Protein AF-A0A0N4YP31-F1 (afdb_monomer)

Mean predicted aligned error: 4.82 Å

Radius of gyration: 16.95 Å; Cα contacts (8 Å, |Δi|>4): 279; chains: 1; bounding box: 36×29×49 Å

Sequence (169 aa):
CCVDEIAAAHASCDAIVHYGDACLSSLTKNIPVKFVFGSLQCNLSGFHSVDKFLVADTSVPILLLTDACYSEKIVELEEIIRQLIPKERCLFVASLADPTQDFDSFDGSNLILCLGRVVPKAFCEAVSVQVCFVGDQKSPLIPLWLMMNTQCSSLVTYDPQSLSITQET

Foldseek 3Di:
DEDDPPVCVVVVHQAEEAEAQYLLPDDPPPHHYHYHHAADDFDLVLLLVCLVVDDPDLLAAEEEAEGSNNLVCQVVSVVSVCVSDDVSRHYKYFHQADSVDDPVVCVVPQWDQGSRTIIGVVLLVRQAHAYEYEADPPPPCVVSVCVVRVNHPKYWYAYRVVSDIDIDD

InterPro domains:
  IPR016435 Diphthamide synthesis DPH1/DPH2 [PF01866] (1-169)
  IPR016435 Diphthamide synthesis DPH1/DPH2 [PTHR10762] (1-168)
  IPR016435 Diphthamide synthesis DPH1/DPH2 [SFLDS00032] (1-168)
  IPR016435 Diphthamide synthesis DPH1/DPH2 [TIGR00322] (1-168)
  IPR042263 Diphthamide synthesis DPH1/DPH2, domain 1 [G3DSA:3.40.50.11840] (1-41)

Solvent-accessible surface area (backbone atoms only — not comparable to full-atom values): 9976 Å² total; per-residue (Å²): 82,77,85,65,63,64,63,37,55,76,67,69,49,80,58,45,79,46,72,46,64,50,41,66,64,91,72,89,74,84,54,56,73,45,80,44,42,63,81,56,84,68,48,63,79,62,56,63,65,50,56,83,70,53,75,86,57,55,87,49,27,36,35,42,38,56,41,56,29,40,48,92,47,47,65,64,52,48,56,51,51,60,72,69,46,63,89,86,39,51,73,47,58,45,43,70,56,62,88,87,56,73,69,86,67,39,81,88,50,70,49,41,82,54,80,31,18,38,30,50,44,68,64,78,70,40,83,46,28,36,36,43,36,39,33,62,93,80,42,70,60,58,64,55,47,46,71,75,37,74,36,49,62,30,40,32,40,36,22,51,86,81,67,46,73,51,76,52,112

Nearest PDB structures (foldseek):
  6q2d-assembly1_B  TM=6.826E-01  e=2.677E-04  Methanobrevibacter smithii
  3uho-assembly1_A  TM=2.997E-01  e=1.883E-01  Campylobacter jejuni subsp. jejuni NCTC 11168 = ATCC 700819
  5w1q-assembly1_B  TM=4.192E-01  e=3.793E-01  Helicobacter pylori
  8tba-assembly1_A  TM=3.917E-01  e=8.142E-01  Helicobacter pylori

Structure (mmCIF, N/CA/C/O backbone):
data_AF-A0A0N4YP31-F1
#
_entry.id   AF-A0A0N4YP31-F1
#
loop_
_atom_site.group_PDB
_atom_site.id
_atom_site.type_symbol
_atom_site.label_atom_id
_atom_site.label_alt_id
_atom_site.label_comp_id
_atom_site.label_asym_id
_atom_site.label_entity_id
_atom_site.label_seq_id
_atom_site.pdbx_PDB_ins_code
_atom_site.Cartn_x
_atom_site.Cartn_y
_atom_site.Cartn_z
_atom_site.occupancy
_atom_site.B_iso_or_equiv
_atom_site.auth_seq_id
_atom_site.auth_comp_id
_atom_site.auth_asym_id
_atom_site.auth_atom_id
_atom_site.pdbx_PDB_model_num
ATOM 1 N N . CYS A 1 1 ? 7.768 4.823 -8.157 1.00 72.19 1 CYS A N 1
ATOM 2 C CA . CYS A 1 1 ? 7.923 6.055 -8.980 1.00 72.19 1 CYS A CA 1
ATOM 3 C C . CYS A 1 1 ? 7.041 5.938 -10.230 1.00 72.19 1 CYS A C 1
ATOM 5 O O . CYS A 1 1 ? 6.262 4.994 -10.302 1.00 72.19 1 CYS A O 1
ATOM 7 N N . CYS A 1 2 ? 7.066 6.896 -11.159 1.00 81.81 2 CYS A N 1
ATOM 8 C CA . CYS A 1 2 ? 6.320 6.777 -12.417 1.00 81.81 2 CYS A CA 1
ATOM 9 C C . CYS A 1 2 ? 7.191 6.178 -13.525 1.00 81.81 2 CYS A C 1
ATOM 11 O O . CYS A 1 2 ? 8.417 6.139 -13.409 1.00 81.81 2 CYS A O 1
ATOM 13 N N . VAL A 1 3 ? 6.545 5.651 -14.562 1.00 87.38 3 VAL A N 1
ATOM 14 C CA . VAL A 1 3 ? 7.223 5.035 -15.705 1.00 87.38 3 VAL A CA 1
ATOM 15 C C . VAL A 1 3 ? 7.758 6.134 -16.621 1.00 87.38 3 VAL A C 1
ATOM 17 O O . VAL A 1 3 ? 7.027 7.060 -16.959 1.00 87.38 3 VAL A O 1
ATOM 20 N N . ASP A 1 4 ? 9.028 6.043 -17.017 1.00 89.56 4 ASP A N 1
ATOM 21 C CA . ASP A 1 4 ? 9.658 7.028 -17.902 1.00 89.56 4 ASP A CA 1
ATOM 22 C C . ASP A 1 4 ? 9.489 6.637 -19.377 1.00 89.56 4 ASP A C 1
ATOM 24 O O . ASP A 1 4 ? 10.373 6.054 -20.010 1.00 89.56 4 ASP A O 1
ATOM 28 N N . GLU A 1 5 ? 8.309 6.933 -19.920 1.00 90.00 5 GLU A N 1
ATOM 29 C CA . GLU A 1 5 ? 7.984 6.670 -21.327 1.00 90.00 5 GLU A CA 1
ATOM 30 C C . GLU A 1 5 ? 8.778 7.571 -22.286 1.00 90.00 5 GLU A C 1
ATOM 32 O O . GLU A 1 5 ? 9.069 7.168 -23.411 1.00 90.00 5 GLU A O 1
ATOM 37 N N . ILE A 1 6 ? 9.174 8.771 -21.845 1.00 90.69 6 ILE A N 1
ATOM 38 C CA . ILE A 1 6 ? 9.884 9.744 -22.683 1.00 90.69 6 ILE A CA 1
ATOM 39 C C . ILE A 1 6 ? 11.320 9.292 -22.930 1.00 90.69 6 ILE A C 1
ATOM 41 O O . ILE A 1 6 ? 11.769 9.262 -24.079 1.00 90.69 6 ILE A O 1
ATOM 45 N N . ALA A 1 7 ? 12.042 8.903 -21.878 1.00 92.19 7 ALA A N 1
ATOM 46 C CA . ALA A 1 7 ? 13.394 8.378 -22.031 1.00 92.19 7 ALA A CA 1
ATOM 47 C C . ALA A 1 7 ? 13.398 7.074 -22.839 1.00 92.19 7 ALA A C 1
ATOM 49 O O . ALA A 1 7 ? 14.245 6.904 -23.716 1.00 92.19 7 ALA A O 1
ATOM 50 N N . ALA A 1 8 ? 12.426 6.187 -22.599 1.00 93.81 8 ALA A N 1
ATOM 51 C CA . ALA A 1 8 ? 12.278 4.949 -23.359 1.00 93.81 8 ALA A CA 1
ATOM 52 C C . ALA A 1 8 ? 12.016 5.212 -24.852 1.00 93.81 8 ALA A C 1
ATOM 54 O O . ALA A 1 8 ? 12.646 4.582 -25.702 1.00 93.81 8 ALA A O 1
ATOM 55 N N . ALA A 1 9 ? 11.158 6.182 -25.182 1.00 92.94 9 ALA A N 1
ATOM 56 C CA . ALA A 1 9 ? 10.889 6.572 -26.564 1.00 92.94 9 ALA A CA 1
ATOM 57 C C . ALA A 1 9 ? 12.132 7.158 -27.248 1.00 92.94 9 ALA A C 1
ATOM 59 O O . ALA A 1 9 ? 12.470 6.757 -28.361 1.00 92.94 9 ALA A O 1
ATOM 60 N N . HIS A 1 10 ? 12.863 8.057 -26.579 1.00 94.31 10 HIS A N 1
ATOM 61 C CA . HIS A 1 10 ? 14.110 8.616 -27.115 1.00 94.31 10 HIS A CA 1
ATOM 62 C C . HIS A 1 10 ? 15.193 7.555 -27.341 1.00 94.31 10 HIS A C 1
ATOM 64 O O . HIS A 1 10 ? 15.988 7.677 -28.272 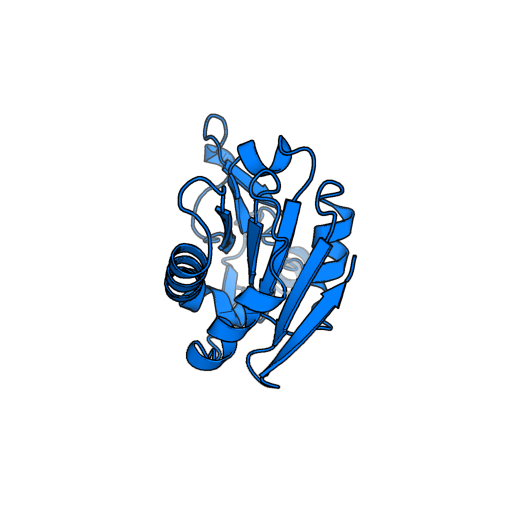1.00 94.31 10 HIS A O 1
ATOM 70 N N . ALA A 1 11 ? 15.214 6.506 -26.521 1.00 95.69 11 ALA A N 1
ATOM 71 C CA . ALA A 1 11 ? 16.119 5.374 -26.676 1.00 95.69 11 ALA A CA 1
ATOM 72 C C . ALA A 1 11 ? 15.633 4.326 -27.695 1.00 95.69 11 ALA A C 1
ATOM 74 O O . ALA A 1 11 ? 16.335 3.342 -27.916 1.00 95.69 11 ALA A O 1
ATOM 75 N N . SER A 1 12 ? 14.473 4.529 -28.335 1.00 94.75 12 SER A N 1
ATOM 76 C CA . SER A 1 12 ? 13.845 3.552 -29.240 1.00 94.75 12 SER A CA 1
ATOM 77 C C . SER A 1 12 ? 13.629 2.179 -28.583 1.00 94.75 12 SER A C 1
ATOM 79 O O . SER A 1 12 ? 13.849 1.145 -29.208 1.00 94.75 12 SER A O 1
ATOM 81 N N . CYS A 1 13 ? 13.234 2.162 -27.307 1.00 95.69 13 CYS A N 1
ATOM 82 C CA . CYS A 1 13 ? 12.920 0.929 -26.591 1.00 95.69 13 CYS A CA 1
ATOM 83 C C . CYS A 1 13 ? 11.621 0.295 -27.108 1.00 95.69 13 CYS A C 1
ATOM 85 O O . CYS A 1 13 ? 10.607 0.978 -27.242 1.00 95.69 13 CYS A O 1
ATOM 87 N N . ASP A 1 14 ? 11.622 -1.028 -27.275 1.00 95.38 14 ASP A N 1
ATOM 88 C CA . ASP A 1 14 ? 10.424 -1.788 -27.661 1.00 95.38 14 ASP A CA 1
ATOM 89 C C . ASP A 1 14 ? 9.467 -2.058 -26.486 1.00 95.38 14 ASP A C 1
ATOM 91 O O . ASP A 1 14 ? 8.289 -2.340 -26.693 1.00 95.38 14 ASP A O 1
ATOM 95 N N . ALA A 1 15 ? 9.969 -2.022 -25.246 1.00 94.38 15 ALA A N 1
ATOM 96 C CA . ALA A 1 15 ? 9.196 -2.268 -24.030 1.00 94.38 15 ALA A CA 1
ATOM 97 C C . ALA A 1 15 ? 9.903 -1.711 -22.781 1.00 94.38 15 ALA A C 1
ATOM 99 O O . ALA A 1 15 ? 11.110 -1.459 -22.790 1.00 94.38 15 ALA A O 1
ATOM 100 N N . ILE A 1 16 ? 9.157 -1.586 -21.680 1.00 93.00 16 ILE A N 1
ATOM 101 C CA . ILE A 1 16 ? 9.663 -1.204 -20.355 1.00 93.00 16 ILE A CA 1
ATOM 102 C C . ILE A 1 16 ? 9.315 -2.296 -19.340 1.00 93.00 16 ILE A C 1
ATOM 104 O O . ILE A 1 16 ? 8.182 -2.770 -19.284 1.00 93.00 16 ILE A O 1
ATOM 108 N N . VAL A 1 17 ? 10.273 -2.657 -18.485 1.00 92.50 17 VAL A N 1
ATOM 109 C CA . VAL A 1 17 ? 10.016 -3.455 -17.278 1.00 92.50 17 VAL A CA 1
ATOM 110 C C . VAL A 1 17 ? 10.278 -2.577 -16.058 1.00 92.50 17 VAL A C 1
ATOM 112 O O . VAL A 1 17 ? 11.412 -2.162 -15.827 1.00 92.50 17 V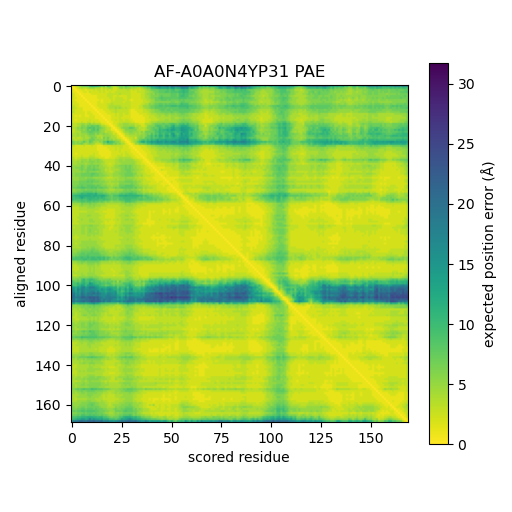AL A O 1
ATOM 115 N N . HIS A 1 18 ? 9.232 -2.273 -15.292 1.00 90.69 18 HIS A N 1
ATOM 116 C CA . HIS A 1 18 ? 9.306 -1.429 -14.101 1.00 90.69 18 HIS A CA 1
ATOM 117 C C . HIS A 1 18 ? 9.272 -2.288 -12.836 1.00 90.69 18 HIS A C 1
ATOM 119 O O . HIS A 1 18 ? 8.300 -3.003 -12.597 1.00 90.69 18 HIS A O 1
ATOM 125 N N . TYR A 1 19 ? 10.326 -2.213 -12.026 1.00 89.12 19 TYR A N 1
ATOM 126 C CA . TYR A 1 19 ? 10.444 -2.966 -10.777 1.00 89.12 19 TYR A CA 1
ATOM 127 C C . TYR A 1 19 ? 10.063 -2.114 -9.564 1.00 89.12 19 TYR A C 1
ATOM 129 O O . TYR A 1 19 ? 10.409 -0.935 -9.502 1.00 89.12 19 TYR A O 1
ATOM 137 N N . GLY A 1 20 ? 9.435 -2.748 -8.573 1.00 84.44 20 GLY A N 1
ATOM 138 C CA . GLY A 1 20 ? 9.067 -2.121 -7.301 1.00 84.44 20 GLY A CA 1
ATOM 139 C C . GLY A 1 20 ? 7.770 -1.313 -7.363 1.00 84.44 20 GLY A C 1
ATOM 140 O O . GLY A 1 20 ? 7.022 -1.391 -8.337 1.00 84.44 20 GLY A O 1
ATOM 141 N N . ASP A 1 21 ? 7.490 -0.556 -6.299 1.00 82.25 21 ASP A N 1
ATOM 142 C CA . ASP A 1 21 ? 6.274 0.257 -6.199 1.00 82.25 21 ASP A CA 1
ATOM 143 C C . ASP A 1 21 ? 6.202 1.318 -7.306 1.00 82.25 21 ASP A C 1
ATOM 145 O O . ASP A 1 21 ? 7.109 2.138 -7.512 1.00 82.25 21 ASP A O 1
ATOM 149 N N . ALA A 1 22 ? 5.055 1.349 -7.977 1.00 82.06 22 ALA A N 1
ATOM 150 C CA . ALA A 1 22 ? 4.758 2.282 -9.046 1.00 82.06 22 ALA A CA 1
ATOM 151 C C . ALA A 1 22 ? 3.603 3.203 -8.651 1.00 82.06 22 ALA A C 1
ATOM 153 O O . ALA A 1 22 ? 2.681 2.802 -7.948 1.00 82.06 22 ALA A O 1
ATOM 154 N N . CYS A 1 23 ? 3.632 4.440 -9.151 1.00 74.75 23 CYS A N 1
ATOM 155 C CA . CYS A 1 23 ? 2.513 5.371 -8.989 1.00 74.75 23 CYS A CA 1
ATOM 156 C C . CYS A 1 23 ? 1.258 4.901 -9.758 1.00 74.75 23 CYS A C 1
ATOM 158 O O . CYS A 1 23 ? 0.158 5.347 -9.441 1.00 74.75 23 CYS A O 1
ATOM 160 N N . LEU A 1 24 ? 1.445 4.018 -10.758 1.00 79.19 24 LEU A N 1
ATOM 161 C CA . LEU A 1 24 ? 0.424 3.515 -11.688 1.00 79.19 24 LEU A CA 1
ATOM 162 C C . LEU A 1 24 ? -0.436 4.635 -12.295 1.00 79.19 24 LEU A C 1
ATOM 164 O O . LEU A 1 24 ? -1.638 4.486 -12.495 1.00 79.19 24 LEU A O 1
ATOM 168 N N . SER A 1 25 ? 0.201 5.771 -12.589 1.00 75.69 25 SER A N 1
ATOM 169 C CA . SER A 1 25 ? -0.391 6.830 -13.400 1.00 75.69 25 SER A CA 1
ATOM 170 C C . SER A 1 25 ? -0.702 6.320 -14.805 1.00 75.69 25 SER A C 1
ATOM 172 O O . SER A 1 25 ? -0.001 5.438 -15.307 1.00 75.69 25 SER A O 1
ATOM 174 N N . SER A 1 26 ? -1.697 6.922 -15.457 1.00 77.31 26 SER A N 1
ATOM 175 C CA . SER A 1 26 ? -2.068 6.600 -16.835 1.00 77.31 26 SER A CA 1
ATOM 176 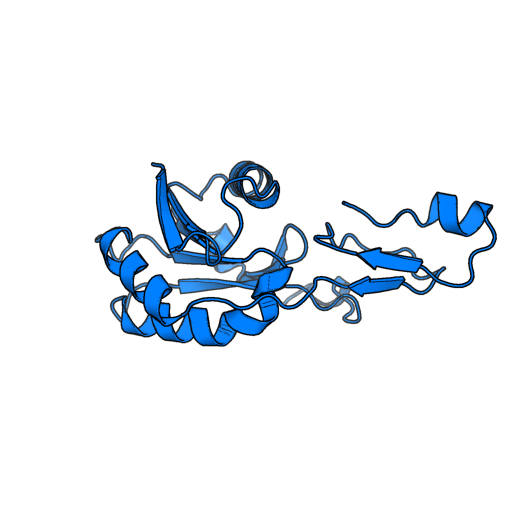C C . SER A 1 26 ? -0.847 6.618 -17.758 1.00 77.31 26 SER A C 1
ATOM 178 O O . SER A 1 26 ? -0.116 7.607 -17.812 1.00 77.31 26 SER A O 1
ATOM 180 N N . LEU A 1 27 ? -0.633 5.507 -18.461 1.00 81.50 27 LEU A N 1
ATOM 181 C CA . LEU A 1 27 ? 0.423 5.358 -19.459 1.00 81.50 27 LEU A CA 1
ATOM 182 C C . LEU A 1 27 ? -0.060 5.893 -20.807 1.00 81.50 27 LEU A C 1
ATOM 184 O O . LEU A 1 27 ? -1.242 5.779 -21.135 1.00 81.50 27 LEU A O 1
ATOM 188 N N . THR A 1 28 ? 0.852 6.394 -21.639 1.00 78.69 28 THR A N 1
ATOM 189 C CA . THR A 1 28 ? 0.513 6.810 -23.014 1.00 78.69 28 THR A CA 1
ATOM 190 C C . THR A 1 28 ? 0.177 5.630 -23.931 1.00 78.69 28 THR A C 1
ATOM 192 O O . THR A 1 28 ? -0.337 5.836 -25.027 1.00 78.69 28 THR A O 1
ATOM 195 N N . LYS A 1 29 ? 0.459 4.395 -23.484 1.00 78.19 29 LYS A N 1
ATOM 196 C CA . LYS A 1 29 ? 0.261 3.118 -24.201 1.00 78.19 29 LYS A CA 1
ATOM 197 C C . LYS A 1 29 ? 1.069 2.985 -25.502 1.00 78.19 29 LYS A C 1
ATOM 199 O O . LYS A 1 29 ? 0.879 2.020 -26.235 1.00 78.19 29 LYS A O 1
ATOM 204 N N . ASN A 1 30 ? 1.996 3.907 -25.770 1.00 84.25 30 ASN A N 1
ATOM 205 C CA . ASN A 1 30 ? 2.865 3.857 -26.949 1.00 84.25 30 ASN A CA 1
ATOM 206 C C . ASN A 1 30 ? 3.966 2.797 -26.822 1.00 84.25 30 ASN A C 1
ATOM 208 O O . ASN A 1 30 ? 4.367 2.208 -27.822 1.00 84.25 30 ASN A O 1
ATOM 212 N N . ILE A 1 31 ? 4.448 2.555 -25.599 1.00 90.19 31 ILE A N 1
ATOM 213 C CA . ILE A 1 31 ? 5.461 1.542 -25.297 1.00 90.19 31 ILE A CA 1
ATOM 214 C C . ILE A 1 31 ? 4.856 0.562 -24.287 1.00 90.19 31 ILE A C 1
ATOM 216 O O . ILE A 1 31 ? 4.403 0.999 -23.227 1.00 90.19 31 ILE A O 1
ATOM 220 N N . PRO A 1 32 ? 4.827 -0.751 -24.575 1.00 90.75 32 PRO A N 1
ATOM 221 C CA . PRO A 1 32 ? 4.366 -1.758 -23.629 1.00 90.75 32 PRO A CA 1
ATOM 222 C C . PRO A 1 32 ? 5.145 -1.705 -22.312 1.00 90.75 32 PRO A C 1
ATOM 224 O O . PRO A 1 32 ? 6.378 -1.708 -22.309 1.00 90.75 32 PRO A O 1
ATOM 227 N N . VAL A 1 33 ? 4.429 -1.718 -21.186 1.00 90.44 33 VAL A N 1
ATOM 228 C CA . VAL A 1 33 ? 5.028 -1.690 -19.846 1.00 90.44 33 VAL A CA 1
ATOM 229 C C . VAL A 1 33 ? 4.617 -2.925 -19.057 1.00 90.44 33 VAL A C 1
ATOM 231 O O . VAL A 1 33 ? 3.434 -3.234 -18.934 1.00 90.44 33 VAL A O 1
ATOM 234 N N . LYS A 1 34 ? 5.600 -3.613 -18.476 1.00 90.12 34 LYS A N 1
ATOM 235 C CA . LYS A 1 34 ? 5.395 -4.697 -17.514 1.00 90.12 34 LYS A CA 1
ATOM 236 C C . LYS A 1 34 ? 5.841 -4.253 -16.128 1.00 90.12 34 LYS A C 1
ATOM 238 O O . LYS A 1 34 ? 7.002 -3.903 -15.938 1.00 90.12 34 LYS A O 1
ATOM 243 N N . PHE A 1 35 ? 4.945 -4.336 -15.154 1.00 90.19 35 PHE A N 1
ATOM 244 C CA . PHE A 1 35 ? 5.273 -4.085 -13.753 1.00 90.19 35 PHE A CA 1
ATOM 245 C C . PHE A 1 35 ? 5.690 -5.378 -13.045 1.00 90.19 35 PHE A C 1
ATOM 247 O O . PHE A 1 35 ? 5.125 -6.445 -13.293 1.00 90.19 35 PHE A O 1
ATOM 254 N N . VAL A 1 36 ? 6.694 -5.285 -12.173 1.00 91.00 36 VAL A N 1
ATOM 255 C CA . VAL A 1 36 ? 7.205 -6.392 -11.356 1.00 91.00 36 VAL A CA 1
ATOM 256 C C . VAL A 1 36 ? 7.331 -5.916 -9.909 1.00 91.00 36 VAL A C 1
ATOM 258 O O . VAL A 1 36 ? 8.349 -5.353 -9.506 1.00 91.00 36 VAL A O 1
ATOM 261 N N . PHE A 1 37 ? 6.280 -6.147 -9.123 1.00 90.00 37 PHE A N 1
ATOM 262 C CA . PHE A 1 37 ? 6.185 -5.688 -7.730 1.00 90.00 37 PHE A CA 1
ATOM 263 C C . PHE A 1 37 ? 6.896 -6.596 -6.718 1.00 90.00 37 PHE A C 1
ATOM 265 O O . PHE A 1 37 ? 7.197 -6.170 -5.606 1.00 90.00 37 PHE A O 1
ATOM 272 N N . GLY A 1 38 ? 7.208 -7.831 -7.120 1.00 89.19 38 GLY A N 1
ATOM 273 C CA . GLY A 1 38 ? 7.714 -8.868 -6.224 1.00 89.19 38 GLY A CA 1
ATOM 274 C C . GLY A 1 38 ? 6.598 -9.531 -5.411 1.00 89.19 38 GLY A C 1
ATOM 275 O O . GLY A 1 38 ? 5.494 -9.010 -5.309 1.00 89.19 38 GLY A O 1
ATOM 276 N N . SER A 1 39 ? 6.906 -10.698 -4.850 1.00 92.06 39 SER A N 1
ATOM 277 C CA . SER A 1 39 ? 6.036 -11.431 -3.927 1.00 92.06 39 SER A CA 1
ATOM 278 C C . SER A 1 39 ? 6.895 -11.877 -2.752 1.00 92.06 39 SER A C 1
ATOM 280 O O . SER A 1 39 ? 7.690 -12.817 -2.857 1.00 92.06 39 SER A O 1
ATOM 282 N N . LEU A 1 40 ? 6.836 -11.111 -1.664 1.00 93.88 40 LEU A N 1
ATOM 283 C CA . LEU A 1 40 ? 7.556 -11.420 -0.434 1.00 93.88 40 LEU A CA 1
ATOM 284 C C . LEU A 1 40 ? 6.679 -12.254 0.496 1.00 93.88 40 LEU A C 1
ATOM 286 O O . LEU A 1 40 ? 5.455 -12.124 0.538 1.00 93.88 40 LEU A O 1
ATOM 290 N N . GLN A 1 41 ? 7.325 -13.115 1.282 1.00 93.25 41 GLN A N 1
ATOM 291 C CA . GLN A 1 41 ? 6.625 -13.869 2.314 1.00 93.25 41 GLN A CA 1
ATOM 292 C C . GLN A 1 41 ? 6.095 -12.914 3.384 1.00 93.25 41 GLN A C 1
ATOM 294 O O . GLN A 1 41 ? 6.838 -12.080 3.900 1.00 93.25 41 GLN A O 1
ATOM 299 N N . CYS A 1 42 ? 4.821 -13.073 3.733 1.00 94.94 42 CYS A N 1
ATOM 300 C CA . CYS A 1 42 ? 4.182 -12.349 4.820 1.00 94.94 42 CYS A CA 1
ATOM 301 C C . CYS A 1 42 ? 3.900 -13.314 5.972 1.00 94.94 42 CYS A C 1
ATOM 303 O O . CYS A 1 42 ? 3.261 -14.349 5.774 1.00 94.94 42 CYS A O 1
ATOM 305 N N . ASN A 1 43 ? 4.361 -12.991 7.181 1.00 94.50 43 ASN A N 1
ATOM 306 C CA . ASN A 1 43 ? 4.084 -13.802 8.360 1.00 94.50 43 ASN A CA 1
ATOM 307 C C . ASN A 1 43 ? 2.671 -13.509 8.892 1.00 94.50 43 ASN A C 1
ATOM 309 O O . ASN A 1 43 ? 2.448 -12.634 9.723 1.00 94.50 43 ASN A O 1
ATOM 313 N N . LEU A 1 44 ? 1.697 -14.270 8.406 1.00 94.81 44 LEU A N 1
ATOM 314 C CA . LEU A 1 44 ? 0.292 -14.101 8.781 1.00 94.81 44 LEU A CA 1
ATOM 315 C C . LEU A 1 44 ? 0.019 -14.419 10.256 1.00 94.81 44 LEU A C 1
ATOM 317 O O . LEU A 1 44 ? -0.800 -13.761 10.891 1.00 94.81 44 LEU A O 1
ATOM 321 N N . SER A 1 45 ? 0.753 -15.372 10.833 1.00 93.56 45 SER A N 1
ATOM 322 C CA . SER A 1 45 ? 0.642 -15.704 12.256 1.00 93.56 45 SER A CA 1
ATOM 323 C C . SER A 1 45 ? 1.021 -14.519 13.150 1.00 93.56 45 SER A C 1
ATOM 325 O O . SER A 1 45 ? 0.353 -14.254 14.145 1.00 93.56 45 SER A O 1
ATOM 327 N N . GLY A 1 46 ? 2.080 -13.789 12.791 1.00 93.44 46 GLY A N 1
ATOM 328 C CA . GLY A 1 46 ? 2.517 -12.580 13.486 1.00 93.44 46 GLY A CA 1
ATOM 329 C C . GLY A 1 46 ? 1.524 -11.434 13.319 1.00 93.44 46 GLY A C 1
ATOM 330 O O . GLY A 1 46 ? 1.251 -10.722 14.287 1.00 93.44 46 GLY A O 1
ATOM 331 N N . PHE A 1 47 ? 0.921 -11.319 12.133 1.00 96.81 47 PHE A N 1
ATOM 332 C CA . PHE A 1 47 ? -0.082 -10.302 11.830 1.00 96.81 47 PHE A CA 1
ATOM 333 C C . PHE A 1 47 ? -1.312 -10.364 12.747 1.00 96.81 47 PHE A C 1
ATOM 335 O O . PHE A 1 47 ? -1.890 -9.326 13.036 1.00 96.81 47 PHE A O 1
ATOM 342 N N . HIS A 1 48 ? -1.670 -11.521 13.318 1.00 95.38 48 HIS A N 1
ATOM 343 C CA . HIS A 1 48 ? -2.748 -11.586 14.318 1.00 95.38 48 HIS A CA 1
ATOM 344 C C . HIS A 1 48 ? -2.545 -10.647 15.514 1.00 95.38 48 HIS A C 1
ATOM 346 O O . HIS A 1 48 ? -3.523 -10.251 16.135 1.00 95.38 48 HIS A O 1
ATOM 352 N N . SER A 1 49 ? -1.299 -10.270 15.821 1.00 94.50 49 SER A N 1
ATOM 353 C CA . SER A 1 49 ? -0.976 -9.380 16.942 1.00 94.50 49 SER A CA 1
ATOM 354 C C . SER A 1 49 ? -1.333 -7.909 16.694 1.00 94.50 49 SER A C 1
ATOM 356 O O . SER A 1 49 ? -1.161 -7.096 17.605 1.00 94.50 49 SER A O 1
ATOM 358 N N . VAL A 1 50 ? -1.792 -7.541 15.488 1.00 95.19 50 VAL A N 1
ATOM 359 C CA . VAL A 1 50 ? -2.255 -6.170 15.198 1.00 95.19 50 VAL A CA 1
ATOM 360 C C . VAL A 1 50 ? -3.552 -5.831 15.926 1.00 95.19 50 VAL A C 1
ATOM 362 O O . VAL A 1 50 ? -3.827 -4.653 16.132 1.00 95.19 50 VAL A O 1
ATOM 365 N N . ASP A 1 51 ? -4.311 -6.840 16.367 1.00 93.75 51 ASP A N 1
ATOM 366 C CA . ASP A 1 51 ? -5.561 -6.715 17.124 1.00 93.75 51 ASP A CA 1
ATOM 367 C C . ASP A 1 51 ? -5.456 -5.730 18.297 1.00 93.75 51 ASP A C 1
ATOM 369 O O . ASP A 1 51 ? -6.324 -4.879 18.484 1.00 93.75 51 ASP A O 1
ATOM 373 N N . LYS A 1 52 ? -4.342 -5.788 19.031 1.00 92.88 52 LYS A N 1
ATOM 374 C CA . LYS A 1 52 ? -4.050 -4.946 20.202 1.00 92.88 52 LYS A CA 1
ATOM 375 C C . LYS A 1 52 ? -3.862 -3.468 19.873 1.00 92.88 52 LYS A C 1
ATOM 377 O O . LYS A 1 52 ? -3.926 -2.642 20.779 1.00 92.88 52 LYS A O 1
ATOM 382 N N . PHE A 1 53 ? -3.591 -3.149 18.613 1.00 94.12 53 PHE A N 1
ATOM 383 C CA . PHE A 1 53 ? -3.293 -1.799 18.135 1.00 94.12 53 PHE A CA 1
ATOM 384 C C . PHE A 1 53 ? -4.458 -1.203 17.333 1.00 94.12 53 PHE A C 1
ATOM 386 O O . PHE A 1 53 ? -4.472 -0.004 17.040 1.00 94.12 53 PHE A O 1
ATOM 393 N N . LEU A 1 54 ? -5.467 -2.010 16.992 1.00 92.81 54 LEU A N 1
ATOM 394 C CA . LEU A 1 54 ? -6.691 -1.511 16.380 1.00 92.81 54 LEU A CA 1
ATOM 395 C C . LEU A 1 54 ? -7.492 -0.708 17.414 1.00 92.81 54 LEU A C 1
ATOM 397 O O . LEU A 1 54 ? -7.692 -1.134 18.550 1.00 92.81 54 LEU A O 1
ATOM 401 N N . VAL A 1 55 ? -7.963 0.474 17.018 1.00 87.25 55 VAL A N 1
ATOM 402 C CA . VAL A 1 55 ? -8.779 1.359 17.861 1.00 87.25 55 VAL A CA 1
ATOM 403 C C . VAL A 1 55 ? -10.038 0.613 18.308 1.00 87.25 55 VAL A C 1
ATOM 405 O O . VAL A 1 55 ? -10.681 -0.037 17.494 1.00 87.25 55 VAL A O 1
ATOM 408 N N . ALA A 1 56 ? -10.417 0.700 19.584 1.00 85.38 56 ALA A N 1
ATOM 409 C CA . ALA A 1 56 ? -11.595 -0.008 20.100 1.00 85.38 56 ALA A CA 1
ATOM 410 C C . ALA A 1 56 ? -12.932 0.560 19.577 1.00 85.38 56 ALA A C 1
ATOM 412 O O . ALA A 1 56 ? -13.940 -0.145 19.561 1.00 85.38 56 ALA A O 1
ATOM 413 N N . ASP A 1 57 ? -12.939 1.828 19.158 1.00 87.56 57 ASP A N 1
ATOM 414 C CA . ASP A 1 57 ? -14.103 2.494 18.578 1.00 87.56 57 ASP A CA 1
ATOM 415 C C . ASP A 1 57 ? -14.468 1.887 17.214 1.00 87.56 57 ASP A C 1
ATOM 417 O O . ASP A 1 57 ? -13.734 1.991 16.228 1.00 87.56 57 ASP A O 1
ATOM 421 N N . THR A 1 58 ? -15.634 1.249 17.164 1.00 89.00 58 THR A N 1
ATOM 422 C CA . THR A 1 58 ? -16.180 0.597 15.970 1.00 89.00 58 THR A CA 1
ATOM 423 C C . THR A 1 58 ? -16.736 1.584 14.948 1.00 89.00 58 THR A C 1
ATOM 425 O O . THR A 1 58 ? -16.946 1.193 13.799 1.00 89.00 58 THR A O 1
ATOM 428 N N . SER A 1 59 ? -16.938 2.850 15.329 1.00 91.38 59 SER A N 1
ATOM 429 C CA . SER A 1 59 ? -17.355 3.915 14.413 1.00 91.38 59 SER A CA 1
ATOM 430 C C . SER A 1 59 ? -16.226 4.383 13.495 1.00 91.38 59 SER A C 1
ATOM 432 O O . SER A 1 59 ? -16.514 4.931 12.433 1.00 91.38 59 SER A O 1
ATOM 434 N N . VAL A 1 60 ? -14.963 4.119 13.860 1.00 95.44 60 VAL A N 1
ATOM 435 C CA . VAL A 1 60 ? -13.780 4.438 13.051 1.00 95.44 60 VAL A CA 1
ATOM 436 C C . VAL A 1 60 ? -13.468 3.259 12.120 1.00 95.44 60 VAL A C 1
ATOM 438 O O . VAL A 1 60 ? -13.016 2.206 12.597 1.00 95.44 60 VAL A O 1
ATOM 441 N N . PRO A 1 61 ? -13.675 3.392 10.795 1.00 97.00 61 PRO A N 1
ATOM 442 C CA . PRO A 1 61 ? -13.324 2.360 9.830 1.00 97.00 61 PRO A CA 1
ATOM 443 C C . PRO A 1 61 ? -11.825 2.067 9.821 1.00 97.00 61 PRO A C 1
ATOM 445 O O . PRO A 1 61 ? -11.003 2.919 10.169 1.00 97.00 61 PRO A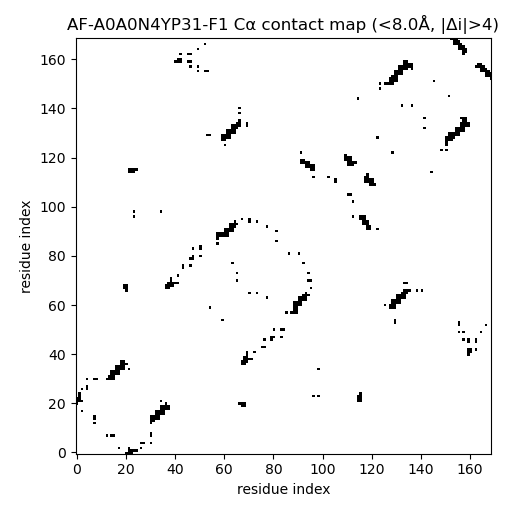 O 1
ATOM 448 N N . ILE A 1 62 ? -11.472 0.870 9.361 1.00 97.69 62 ILE A N 1
ATOM 449 C CA . ILE A 1 62 ? -10.083 0.492 9.091 1.00 97.69 62 ILE A CA 1
ATOM 450 C C . ILE A 1 62 ? -9.838 0.513 7.586 1.00 97.69 62 ILE A C 1
ATOM 452 O O . ILE A 1 62 ? -10.685 0.075 6.811 1.00 97.69 62 ILE A O 1
ATOM 456 N N . LEU A 1 63 ? -8.667 0.981 7.173 1.00 98.25 63 LEU A N 1
ATOM 457 C CA . LEU A 1 63 ? -8.128 0.766 5.837 1.00 98.25 63 LEU A CA 1
ATOM 458 C C . LEU A 1 63 ? -6.976 -0.238 5.914 1.00 98.25 63 LEU A C 1
ATOM 460 O O . LEU A 1 63 ? -5.961 0.058 6.538 1.00 98.25 63 LEU A O 1
ATOM 464 N N . LEU A 1 64 ? -7.099 -1.378 5.238 1.00 98.44 64 LEU A N 1
ATOM 465 C CA . LEU A 1 64 ? -5.973 -2.272 4.972 1.00 98.44 64 LEU A CA 1
ATOM 466 C C . LEU A 1 64 ? -5.186 -1.757 3.762 1.00 98.44 64 LEU A C 1
ATOM 468 O O . LEU A 1 64 ? -5.717 -1.683 2.650 1.00 98.44 64 LEU A O 1
ATOM 472 N N . LEU A 1 65 ? -3.917 -1.430 3.987 1.00 97.88 65 LEU A N 1
ATOM 473 C CA . LEU A 1 65 ? -2.976 -0.940 2.983 1.00 97.88 65 LEU A CA 1
ATOM 474 C C . LEU A 1 65 ? -1.715 -1.810 2.996 1.00 97.88 65 LEU A C 1
ATOM 476 O O . LEU A 1 65 ? -1.229 -2.179 4.057 1.00 97.88 65 LEU A O 1
ATOM 480 N N . THR A 1 66 ? -1.166 -2.138 1.828 1.00 96.94 66 THR A N 1
ATOM 481 C CA . THR A 1 66 ? 0.031 -2.990 1.708 1.00 96.94 66 THR A CA 1
ATOM 482 C C . THR A 1 66 ? 1.070 -2.342 0.801 1.00 96.94 66 THR A C 1
ATOM 484 O O . THR A 1 66 ? 0.691 -1.670 -0.164 1.00 96.94 66 THR A O 1
ATOM 487 N N . ASP A 1 67 ? 2.364 -2.562 1.052 1.00 95.38 67 ASP A N 1
ATOM 488 C CA . ASP A 1 67 ? 3.386 -2.391 0.006 1.00 95.38 67 ASP A CA 1
ATOM 489 C C . ASP A 1 67 ? 3.104 -3.346 -1.162 1.00 95.38 67 ASP A C 1
ATOM 491 O O . ASP A 1 67 ? 2.549 -4.434 -0.973 1.00 95.38 67 ASP A O 1
ATOM 495 N N . ALA A 1 68 ? 3.488 -2.968 -2.387 1.00 93.50 68 ALA A N 1
ATOM 496 C CA . ALA A 1 68 ? 3.108 -3.747 -3.568 1.00 93.50 68 ALA A CA 1
ATOM 497 C C . ALA A 1 68 ? 3.652 -5.187 -3.541 1.00 93.50 68 ALA A C 1
ATOM 499 O O . ALA A 1 68 ? 2.994 -6.100 -4.041 1.00 93.50 68 ALA A O 1
ATOM 500 N N . CYS A 1 69 ? 4.796 -5.414 -2.891 1.00 94.25 69 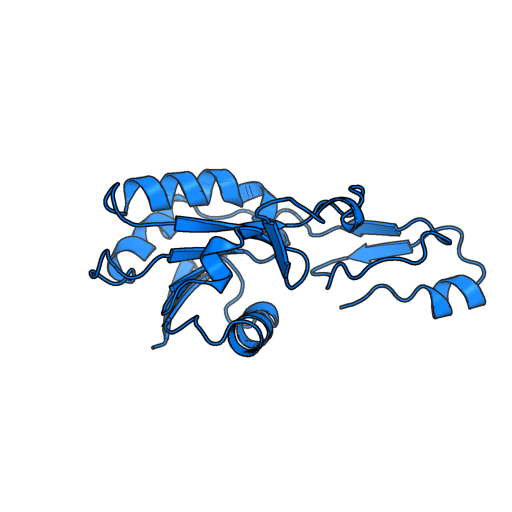CYS A N 1
ATOM 501 C CA . CYS A 1 69 ? 5.400 -6.738 -2.732 1.00 94.25 69 CYS A CA 1
ATOM 502 C C . CYS A 1 69 ? 4.615 -7.698 -1.816 1.00 94.25 69 CYS A C 1
ATOM 504 O O . CYS A 1 69 ? 4.900 -8.897 -1.816 1.00 94.25 69 CYS A O 1
ATOM 506 N N . TYR A 1 70 ? 3.628 -7.199 -1.063 1.00 95.75 70 TYR A N 1
ATOM 507 C CA . TYR A 1 70 ? 2.710 -7.992 -0.235 1.00 95.75 70 TYR A CA 1
ATOM 508 C C . TYR A 1 70 ? 1.280 -8.025 -0.794 1.00 95.75 70 TYR A C 1
ATOM 510 O O . TYR A 1 70 ? 0.389 -8.605 -0.173 1.00 95.75 70 TYR A O 1
ATOM 518 N N . SER A 1 71 ? 1.043 -7.440 -1.973 1.00 93.44 71 SER A N 1
ATOM 519 C CA . SER A 1 71 ? -0.295 -7.336 -2.573 1.00 93.44 71 SER A CA 1
ATOM 520 C C . SER A 1 71 ? -0.964 -8.693 -2.822 1.00 93.44 71 SER A C 1
ATOM 522 O O . SER A 1 71 ? -2.172 -8.817 -2.636 1.00 93.44 71 SER A O 1
ATOM 524 N N . GLU A 1 72 ? -0.195 -9.740 -3.137 1.00 93.50 72 GLU A N 1
ATOM 525 C CA . GLU A 1 72 ? -0.714 -11.110 -3.291 1.00 93.50 72 GLU A CA 1
ATOM 526 C C . GLU A 1 72 ? -1.316 -11.677 -1.994 1.00 93.50 72 GLU A C 1
ATOM 528 O O . GLU A 1 72 ? -2.133 -12.594 -2.040 1.00 93.50 72 GLU A O 1
ATOM 533 N N . LYS A 1 73 ? -0.934 -11.135 -0.831 1.00 96.00 73 LYS A N 1
ATOM 534 C CA . LYS A 1 73 ? -1.404 -11.570 0.493 1.00 96.00 73 LYS A CA 1
ATOM 535 C C . LYS A 1 73 ? -2.596 -10.782 1.008 1.00 96.00 73 LYS A C 1
ATOM 537 O O . LYS A 1 73 ? -3.088 -11.077 2.092 1.00 96.00 73 LYS A O 1
ATOM 542 N N . ILE A 1 74 ? -3.096 -9.811 0.244 1.00 95.88 74 ILE A N 1
ATOM 543 C CA . ILE A 1 74 ? -4.128 -8.890 0.722 1.00 95.88 74 ILE A CA 1
ATOM 544 C C . ILE A 1 74 ? -5.442 -9.587 1.096 1.00 95.88 74 ILE A C 1
ATOM 546 O O . ILE A 1 74 ? -6.081 -9.173 2.054 1.00 95.88 74 ILE A O 1
ATOM 550 N N . VAL A 1 75 ? -5.806 -10.671 0.400 1.00 96.81 75 VAL A N 1
ATOM 551 C CA . VAL A 1 75 ? -7.009 -11.465 0.710 1.00 96.81 75 VAL A CA 1
ATOM 552 C C . VAL A 1 75 ? -6.856 -12.173 2.057 1.00 96.81 75 VAL A C 1
ATOM 554 O O . VAL A 1 75 ? -7.719 -12.047 2.918 1.00 96.81 75 VAL A O 1
ATOM 557 N N . GLU A 1 76 ? -5.723 -12.848 2.274 1.00 97.75 76 GLU A N 1
ATOM 558 C CA . GLU A 1 76 ? -5.421 -13.543 3.535 1.00 97.75 76 GLU A CA 1
ATOM 559 C C . GLU A 1 76 ? -5.360 -12.543 4.712 1.00 97.75 76 GLU A C 1
ATOM 561 O O . GLU A 1 76 ? -5.874 -12.803 5.800 1.00 97.75 76 GLU A O 1
ATOM 566 N N . LEU A 1 77 ? -4.781 -11.358 4.489 1.00 97.81 77 LEU A N 1
ATOM 567 C CA . LEU A 1 77 ? -4.731 -10.273 5.474 1.00 97.81 77 LEU A CA 1
ATOM 568 C C . LEU A 1 77 ? -6.123 -9.695 5.775 1.00 97.81 77 LEU A C 1
ATOM 570 O O . LEU A 1 77 ? -6.435 -9.438 6.940 1.00 97.81 77 LEU A O 1
ATOM 574 N N . GLU A 1 78 ? -6.968 -9.505 4.758 1.00 97.81 78 GLU A N 1
ATOM 575 C CA . GLU A 1 78 ? -8.352 -9.060 4.947 1.00 97.81 78 GLU A CA 1
ATOM 576 C C . GLU A 1 78 ? -9.122 -10.057 5.815 1.00 97.81 78 GLU A C 1
ATOM 578 O O . GLU A 1 78 ? -9.762 -9.652 6.787 1.00 97.81 78 GLU A O 1
ATOM 583 N N . GLU A 1 79 ? -9.036 -11.352 5.505 1.00 97.56 79 GLU A N 1
ATOM 584 C CA . GLU A 1 79 ? -9.700 -12.408 6.273 1.00 97.56 79 GLU A CA 1
ATOM 585 C C . GLU A 1 79 ? -9.279 -12.392 7.745 1.00 97.56 79 GLU A C 1
ATOM 587 O O . GLU A 1 79 ? -10.129 -12.528 8.628 1.00 97.56 79 GLU A O 1
ATOM 592 N N . ILE A 1 80 ? -7.992 -12.167 8.024 1.00 97.50 80 ILE A N 1
ATOM 593 C CA . ILE A 1 80 ? -7.492 -12.041 9.396 1.00 97.50 80 ILE A CA 1
ATOM 594 C C . ILE A 1 80 ? -8.104 -10.819 10.076 1.00 97.50 80 ILE A C 1
ATOM 596 O O . ILE A 1 80 ? -8.683 -10.964 11.151 1.00 97.50 80 ILE A O 1
ATOM 600 N N . ILE A 1 81 ? -8.063 -9.629 9.463 1.00 96.56 81 ILE A N 1
ATOM 601 C CA . ILE A 1 81 ? -8.671 -8.435 10.076 1.00 96.56 81 ILE A CA 1
ATOM 602 C C . ILE A 1 81 ? -10.162 -8.665 10.337 1.00 96.56 81 ILE A C 1
ATOM 604 O O . ILE A 1 81 ? -10.643 -8.335 11.419 1.00 96.56 81 ILE A O 1
ATOM 608 N N . ARG A 1 82 ? -10.892 -9.280 9.399 1.00 96.19 82 ARG A N 1
ATOM 609 C CA . ARG A 1 82 ? -12.324 -9.604 9.548 1.00 96.19 82 ARG A CA 1
ATOM 610 C C . ARG A 1 82 ? -12.614 -10.514 10.742 1.00 96.19 82 ARG A C 1
ATOM 612 O O . ARG A 1 82 ? -13.713 -10.443 11.282 1.00 96.19 82 ARG A O 1
ATOM 619 N N . GLN A 1 83 ? -11.667 -11.359 11.145 1.00 95.38 83 GLN A N 1
ATOM 620 C CA . GLN A 1 83 ? -11.783 -12.190 12.348 1.00 95.38 83 GLN A CA 1
ATOM 621 C C . GLN A 1 83 ? -11.454 -11.418 13.632 1.00 95.38 83 GLN A C 1
ATOM 623 O O . GLN A 1 83 ? -11.978 -11.755 14.692 1.00 95.38 83 GLN A O 1
ATOM 628 N N . LEU A 1 84 ? -10.594 -10.402 13.545 1.00 93.38 84 LEU A N 1
ATOM 629 C CA . LEU A 1 84 ? -10.149 -9.602 14.688 1.00 93.38 84 LEU A CA 1
ATOM 630 C C . LEU A 1 84 ? -11.133 -8.484 15.060 1.00 93.38 84 LEU A C 1
ATOM 632 O O . LEU A 1 84 ? -11.180 -8.080 16.221 1.00 93.38 84 LEU A O 1
ATOM 636 N N . ILE A 1 85 ? -11.908 -7.971 14.100 1.00 94.38 85 ILE A N 1
ATOM 637 C CA . ILE A 1 85 ? -12.810 -6.830 14.315 1.00 94.38 85 ILE A CA 1
ATOM 638 C C . ILE A 1 85 ? -14.286 -7.249 14.418 1.00 94.38 85 ILE A C 1
ATOM 640 O O . ILE A 1 85 ? -14.693 -8.236 13.802 1.00 94.38 85 ILE A O 1
ATOM 644 N N . PRO A 1 86 ? -15.130 -6.489 15.146 1.00 93.50 86 PRO A N 1
ATOM 645 C CA . PRO A 1 86 ? -16.578 -6.699 15.146 1.00 93.50 86 PRO A CA 1
ATOM 646 C C . PRO A 1 86 ? -17.174 -6.592 13.738 1.00 93.50 86 PRO A C 1
ATOM 648 O O . PRO A 1 86 ? -16.718 -5.784 12.927 1.00 93.50 86 PRO A O 1
ATOM 651 N N . LYS A 1 87 ? -18.232 -7.363 13.453 1.00 90.88 87 LYS A N 1
ATOM 652 C CA . LYS A 1 87 ? -18.851 -7.439 12.114 1.00 90.88 87 LYS A CA 1
ATOM 653 C C . LYS A 1 87 ? -19.424 -6.107 11.635 1.00 90.88 87 LYS A C 1
ATOM 655 O O . LYS A 1 87 ? -19.536 -5.883 10.434 1.00 90.88 87 LYS A O 1
ATOM 660 N N . GLU A 1 88 ? -19.805 -5.248 12.568 1.00 91.81 88 GLU A N 1
ATOM 661 C CA . GLU A 1 88 ? -20.387 -3.934 12.318 1.00 91.81 88 GLU A CA 1
ATOM 662 C C . GLU A 1 88 ? -19.325 -2.908 11.907 1.00 91.81 88 GLU A C 1
ATOM 664 O O . GLU A 1 88 ? -19.659 -1.875 11.326 1.00 91.81 88 GLU A O 1
ATOM 669 N N . ARG A 1 89 ? -18.044 -3.177 12.193 1.00 94.75 89 ARG A N 1
ATOM 670 C CA . ARG A 1 89 ? -16.955 -2.256 11.884 1.00 94.75 89 ARG A CA 1
ATOM 671 C C . ARG A 1 89 ? -16.600 -2.327 10.403 1.00 94.75 89 ARG A C 1
ATOM 673 O O . ARG A 1 89 ? -16.290 -3.387 9.856 1.00 94.75 89 ARG A O 1
ATOM 680 N N . CYS A 1 90 ? -16.608 -1.168 9.754 1.00 95.88 90 CYS A N 1
ATOM 681 C CA . CYS A 1 90 ? -16.247 -1.061 8.349 1.00 95.88 90 CYS A CA 1
ATOM 682 C C . CYS A 1 90 ? -14.740 -1.305 8.149 1.00 95.88 90 CYS A C 1
ATOM 684 O O . CYS A 1 90 ? -13.907 -0.764 8.876 1.00 95.88 90 CYS A O 1
ATOM 686 N N . LEU A 1 91 ? -14.403 -2.106 7.138 1.00 97.31 91 LEU A N 1
ATOM 687 C CA . LEU A 1 91 ? -13.034 -2.330 6.679 1.00 97.31 91 LEU A CA 1
ATOM 688 C C . LEU A 1 91 ? -13.001 -2.093 5.174 1.00 97.31 91 LEU A C 1
ATOM 690 O O . LEU A 1 91 ? -13.717 -2.764 4.422 1.00 97.31 91 LEU A O 1
ATOM 694 N N . PHE A 1 92 ? -12.162 -1.147 4.779 1.00 97.62 92 PHE A N 1
ATOM 695 C CA . PHE A 1 92 ? -11.776 -0.856 3.413 1.00 97.62 92 PHE A CA 1
ATOM 696 C C . PHE A 1 92 ? -10.473 -1.578 3.085 1.00 97.62 92 PHE A C 1
ATOM 698 O O . PHE A 1 92 ? -9.600 -1.721 3.939 1.00 97.62 92 PHE A O 1
ATOM 705 N N . VAL A 1 93 ? -10.323 -1.988 1.831 1.00 97.56 93 VAL A N 1
ATOM 706 C CA . VAL A 1 93 ? -9.111 -2.636 1.329 1.00 97.56 93 VAL A CA 1
ATOM 707 C C . VAL A 1 93 ? -8.598 -1.832 0.142 1.00 97.56 93 VAL A C 1
ATOM 709 O O . VAL A 1 93 ? -9.356 -1.554 -0.786 1.00 97.56 93 VAL A O 1
ATOM 712 N N . ALA A 1 94 ? -7.327 -1.434 0.193 1.00 96.31 94 ALA A N 1
ATOM 713 C CA . ALA A 1 94 ? -6.638 -0.766 -0.905 1.00 96.31 94 ALA A CA 1
ATOM 714 C C . ALA A 1 94 ? -5.924 -1.805 -1.778 1.00 96.31 94 ALA A C 1
ATOM 716 O O . ALA A 1 94 ? -4.760 -2.141 -1.546 1.00 96.31 94 ALA A O 1
ATOM 717 N N . SER A 1 95 ? -6.629 -2.324 -2.780 1.00 94.19 95 SER A N 1
ATOM 718 C CA . SER A 1 95 ? -6.105 -3.357 -3.678 1.00 94.19 95 SER A CA 1
ATOM 719 C C . SER A 1 95 ? -5.192 -2.752 -4.735 1.00 94.19 95 SER A C 1
ATOM 721 O O . SER A 1 95 ? -5.543 -1.748 -5.347 1.00 94.19 95 SER A O 1
ATOM 723 N N . LEU A 1 96 ? -4.031 -3.364 -4.979 1.00 91.94 96 LEU A N 1
ATOM 724 C CA . LEU A 1 96 ? -3.125 -2.916 -6.036 1.00 91.94 96 LEU A CA 1
ATOM 725 C C . LEU A 1 96 ? -3.838 -2.974 -7.394 1.00 91.94 96 LEU A C 1
ATOM 727 O O . LEU A 1 96 ? -4.435 -3.990 -7.748 1.00 91.94 96 LEU A O 1
ATOM 731 N N . ALA A 1 97 ? -3.808 -1.862 -8.121 1.00 89.19 97 ALA A N 1
ATOM 732 C CA . ALA A 1 97 ? -4.439 -1.738 -9.421 1.00 89.19 97 ALA A CA 1
ATOM 733 C C . ALA A 1 97 ? -3.742 -2.643 -10.444 1.00 89.19 97 ALA A C 1
ATOM 735 O O . ALA A 1 97 ? -2.514 -2.680 -10.515 1.00 89.19 97 ALA A O 1
ATOM 736 N N . ASP A 1 98 ? -4.531 -3.351 -11.251 1.00 81.69 98 ASP A N 1
ATOM 737 C CA . ASP A 1 98 ? -4.019 -4.104 -12.391 1.00 81.69 98 ASP A CA 1
ATOM 738 C C . ASP A 1 98 ? -3.740 -3.137 -13.555 1.00 81.69 98 ASP A C 1
ATOM 740 O O . ASP A 1 98 ? -4.689 -2.633 -14.155 1.00 81.69 98 ASP A O 1
ATOM 744 N N . PRO A 1 99 ? -2.469 -2.881 -13.913 1.00 72.38 99 PRO A N 1
ATOM 745 C CA . PRO A 1 99 ? -2.100 -1.925 -14.958 1.00 72.38 99 PRO A CA 1
ATOM 746 C C . PRO A 1 99 ? -2.606 -2.299 -16.358 1.00 72.38 99 PRO A C 1
ATOM 748 O O . PRO A 1 99 ? -2.502 -1.485 -17.273 1.00 72.38 99 PRO A O 1
ATOM 751 N N . THR A 1 100 ? -3.110 -3.520 -16.552 1.00 67.12 100 THR A N 1
ATOM 752 C CA . THR A 1 100 ? -3.712 -3.957 -17.818 1.00 67.12 100 THR A CA 1
ATOM 753 C C . THR A 1 100 ? -5.185 -3.573 -17.947 1.00 67.12 100 THR A C 1
ATOM 755 O O . THR A 1 100 ? -5.735 -3.642 -19.046 1.00 67.12 100 THR A O 1
ATOM 758 N N . GLN A 1 101 ? -5.825 -3.153 -16.852 1.00 67.06 101 GLN A N 1
ATOM 759 C CA . GLN A 1 101 ? -7.218 -2.723 -16.848 1.00 67.06 101 GLN A CA 1
ATOM 760 C C . GLN A 1 101 ? -7.326 -1.235 -17.188 1.00 67.06 101 GLN A C 1
ATOM 762 O O . GLN A 1 101 ? -6.582 -0.400 -16.675 1.00 67.06 101 GLN A O 1
ATOM 767 N N . ASP A 1 102 ? -8.288 -0.893 -18.045 1.00 63.19 102 ASP A N 1
ATOM 768 C CA . ASP A 1 102 ? -8.563 0.497 -18.401 1.00 63.19 102 ASP A CA 1
ATOM 769 C C . ASP A 1 102 ? -9.330 1.201 -17.276 1.00 63.19 102 ASP A C 1
ATOM 771 O O . ASP A 1 102 ? -10.558 1.107 -17.169 1.00 63.19 102 ASP A O 1
ATOM 775 N N . PHE A 1 103 ? -8.591 1.939 -16.442 1.00 62.59 103 PHE A N 1
ATOM 776 C CA . PHE A 1 103 ? -9.151 2.717 -15.333 1.00 62.59 103 PHE A CA 1
ATOM 777 C C . PHE A 1 103 ? -9.991 3.925 -15.780 1.00 62.59 103 PHE A C 1
ATOM 779 O O . PHE A 1 103 ? -10.762 4.454 -14.982 1.00 62.59 103 PHE A O 1
ATOM 786 N N . ASP A 1 104 ? -9.931 4.310 -17.059 1.00 55.91 104 ASP A N 1
ATOM 787 C CA . ASP A 1 104 ? -10.819 5.326 -17.648 1.00 55.91 104 ASP A CA 1
ATOM 788 C C . ASP A 1 104 ? -12.304 4.896 -17.615 1.00 55.91 104 ASP A C 1
ATOM 790 O O . ASP A 1 104 ? -13.203 5.723 -17.746 1.00 55.91 104 ASP A O 1
ATOM 794 N N . SER A 1 105 ? -12.575 3.608 -17.370 1.00 53.16 105 SER A N 1
ATOM 795 C CA . SER A 1 105 ? -13.920 3.030 -17.225 1.00 53.16 105 SER A CA 1
ATOM 796 C C . SER A 1 105 ? -14.525 3.189 -15.823 1.00 53.16 105 SER A C 1
ATOM 798 O O . SER A 1 105 ? -15.652 2.748 -15.597 1.00 53.16 105 SER A O 1
ATOM 800 N N . PHE A 1 106 ? -13.788 3.745 -14.853 1.00 58.81 106 PHE A N 1
ATOM 801 C CA . PHE A 1 106 ? -14.268 3.871 -13.468 1.00 58.81 106 PHE A CA 1
ATOM 802 C C . PHE A 1 106 ? -15.315 4.974 -13.291 1.00 58.81 106 PHE A C 1
ATOM 804 O O . PHE A 1 106 ? -15.918 5.059 -12.217 1.00 58.81 106 PHE A O 1
ATOM 811 N N . ASP A 1 107 ? -15.567 5.777 -14.328 1.00 46.81 107 ASP A N 1
ATOM 812 C CA . ASP A 1 107 ? -16.599 6.809 -14.339 1.00 46.81 107 ASP A CA 1
ATOM 813 C C . ASP A 1 107 ? -17.997 6.171 -14.174 1.00 46.81 107 ASP A C 1
ATOM 815 O O . ASP A 1 107 ? -18.561 5.580 -15.09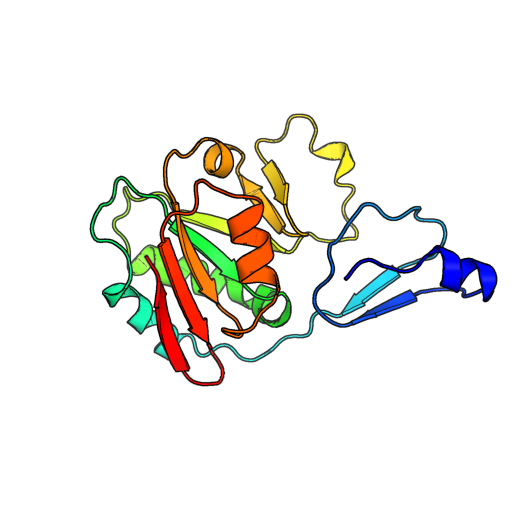4 1.00 46.81 107 ASP A O 1
ATOM 819 N N . GLY A 1 108 ? -18.516 6.201 -12.940 1.00 56.84 108 GLY A N 1
ATOM 820 C CA . GLY A 1 108 ? -19.772 5.561 -12.520 1.00 56.84 108 GLY A CA 1
ATOM 821 C C . GLY A 1 108 ? -19.624 4.378 -11.550 1.00 56.84 108 GLY A C 1
ATOM 822 O O . GLY A 1 108 ? -20.618 3.931 -10.975 1.00 56.84 108 GLY A O 1
ATOM 823 N N . SER A 1 109 ? -18.405 3.888 -11.312 1.00 65.44 109 SER A N 1
ATOM 824 C CA . SER A 1 109 ? -18.121 2.873 -10.289 1.00 65.44 109 SER A CA 1
ATOM 825 C C . SER A 1 109 ? -17.890 3.523 -8.915 1.00 65.44 109 SER A C 1
ATOM 827 O O . SER A 1 109 ? -17.309 4.600 -8.812 1.00 65.44 109 SER A O 1
ATOM 829 N N . ASN A 1 110 ? -18.323 2.881 -7.823 1.00 84.75 110 ASN A N 1
ATOM 830 C CA . ASN A 1 110 ? -18.079 3.345 -6.443 1.00 84.75 110 ASN A CA 1
ATOM 831 C C . ASN A 1 110 ? -16.616 3.130 -5.996 1.00 84.75 110 ASN A C 1
ATOM 833 O O . ASN A 1 110 ? -16.363 2.815 -4.832 1.00 84.75 110 ASN A O 1
ATOM 837 N N . LEU A 1 111 ? -15.653 3.254 -6.907 1.00 89.12 111 LEU A N 1
ATOM 838 C CA . LEU A 1 111 ? -14.241 2.949 -6.710 1.00 89.12 111 LEU A CA 1
ATOM 839 C C . LEU A 1 111 ? -13.383 4.125 -7.194 1.00 89.12 111 LEU A C 1
ATOM 841 O O . LEU A 1 111 ? -13.730 4.811 -8.152 1.00 89.12 111 LEU A O 1
ATOM 845 N N . ILE A 1 112 ? -12.264 4.359 -6.519 1.00 89.25 112 ILE A N 1
ATOM 846 C CA . ILE A 1 112 ? -11.318 5.444 -6.786 1.00 89.25 112 ILE A CA 1
ATOM 847 C C . ILE A 1 112 ? -9.915 4.849 -6.865 1.00 89.25 112 ILE A C 1
ATOM 849 O O . ILE A 1 112 ? -9.546 4.008 -6.045 1.00 89.25 112 ILE A O 1
ATOM 853 N N . LEU A 1 113 ? -9.123 5.305 -7.836 1.00 88.62 113 LEU A N 1
ATOM 854 C CA . LEU A 1 113 ? -7.701 4.994 -7.932 1.00 88.62 113 LEU A CA 1
ATOM 855 C C . LEU A 1 113 ? -6.889 6.025 -7.132 1.00 88.62 113 LEU A C 1
ATOM 857 O O . LEU A 1 113 ? -6.920 7.216 -7.434 1.00 88.62 113 LEU A O 1
ATOM 861 N N . CYS A 1 114 ? -6.143 5.574 -6.127 1.00 89.19 114 CYS A N 1
ATOM 862 C CA . CYS A 1 114 ? -5.277 6.398 -5.286 1.00 89.19 114 CYS A CA 1
ATOM 863 C C . CYS A 1 114 ? -3.909 5.723 -5.132 1.00 89.19 114 CYS A C 1
ATOM 865 O O . CYS A 1 114 ? -3.824 4.604 -4.633 1.00 89.19 114 CYS A O 1
ATOM 867 N N . LEU A 1 115 ? -2.832 6.381 -5.583 1.00 89.25 115 LEU A N 1
ATOM 868 C CA . LEU A 1 115 ? -1.449 5.866 -5.504 1.00 89.25 115 LEU A CA 1
ATOM 869 C C . LEU A 1 115 ? -1.309 4.419 -6.009 1.00 89.25 115 LEU A C 1
ATOM 871 O O . LEU A 1 115 ? -0.723 3.559 -5.347 1.00 89.25 115 LEU A O 1
ATOM 875 N N . GLY A 1 116 ? -1.913 4.142 -7.166 1.00 88.88 116 GLY A N 1
ATOM 876 C CA . GLY A 1 116 ? -1.910 2.815 -7.772 1.00 88.88 116 GLY A CA 1
ATOM 877 C C . GLY A 1 116 ? -2.708 1.754 -7.023 1.00 88.88 116 GLY A C 1
ATOM 878 O O . GLY A 1 116 ? -2.527 0.566 -7.272 1.00 88.88 116 GLY A O 1
ATOM 879 N N . ARG A 1 117 ? -3.592 2.146 -6.105 1.00 92.38 117 ARG A N 1
ATOM 880 C CA . ARG A 1 117 ? -4.491 1.233 -5.400 1.00 92.38 117 ARG A CA 1
ATOM 881 C C . ARG A 1 117 ? -5.937 1.652 -5.595 1.00 92.38 117 ARG A C 1
ATOM 883 O O . ARG A 1 117 ? -6.261 2.836 -5.570 1.00 92.38 117 ARG A O 1
ATOM 890 N N . VAL A 1 118 ? -6.802 0.673 -5.796 1.00 92.56 118 VAL A N 1
ATOM 891 C CA . VAL A 1 118 ? -8.243 0.858 -5.911 1.00 92.56 118 VAL A CA 1
ATOM 892 C C . VAL A 1 118 ? -8.844 0.808 -4.512 1.00 92.56 118 VAL A C 1
ATOM 894 O O . VAL A 1 118 ? -8.633 -0.155 -3.776 1.00 92.56 118 VAL A O 1
ATOM 897 N N . VAL A 1 119 ? -9.591 1.848 -4.152 1.00 94.00 119 VAL A N 1
ATOM 898 C CA . VAL A 1 119 ? -10.312 1.965 -2.878 1.00 94.00 119 VAL A CA 1
ATOM 899 C C . VAL A 1 119 ? -11.781 2.317 -3.119 1.00 94.00 119 VAL A C 1
ATOM 901 O O . VAL A 1 119 ? -12.091 3.003 -4.093 1.00 94.00 119 VAL A O 1
ATOM 904 N N . PRO A 1 120 ? -12.717 1.896 -2.251 1.00 94.00 120 PRO A N 1
ATOM 905 C CA . PRO A 1 120 ? -14.111 2.317 -2.356 1.00 94.00 120 PRO A CA 1
ATOM 906 C C . PRO A 1 120 ? -14.277 3.825 -2.165 1.00 94.00 120 PRO A C 1
ATOM 908 O O . PRO A 1 120 ? -13.648 4.413 -1.294 1.00 94.00 120 PRO A O 1
ATOM 911 N N . LYS A 1 121 ? -15.200 4.457 -2.890 1.00 92.62 121 LYS A N 1
ATOM 912 C CA . LYS A 1 121 ? -15.510 5.888 -2.730 1.00 92.62 121 LYS A CA 1
ATOM 913 C C . LYS A 1 121 ? -15.942 6.249 -1.303 1.00 92.62 121 LYS A C 1
ATOM 915 O O . LYS A 1 121 ? -15.567 7.302 -0.800 1.00 92.62 121 LYS A O 1
ATOM 920 N N . ALA A 1 122 ? -16.630 5.329 -0.623 1.00 94.06 122 ALA A N 1
ATOM 921 C CA . ALA A 1 122 ? -17.017 5.470 0.780 1.00 94.06 122 ALA A CA 1
ATOM 922 C C . ALA A 1 122 ? -15.820 5.687 1.734 1.00 94.06 122 ALA A C 1
ATOM 924 O O . ALA A 1 122 ? -15.990 6.288 2.791 1.00 94.06 122 ALA A O 1
ATOM 925 N N . PHE A 1 123 ? -14.606 5.250 1.369 1.00 95.38 123 PHE A N 1
ATOM 926 C CA . PHE A 1 123 ? -13.394 5.550 2.139 1.00 95.38 123 PHE A CA 1
ATOM 927 C C . PHE A 1 123 ? -13.045 7.046 2.109 1.00 95.38 123 PHE A C 1
ATOM 929 O O . PHE A 1 123 ? -12.628 7.598 3.125 1.00 95.38 123 PHE A O 1
ATOM 936 N N . CYS A 1 124 ? -13.238 7.718 0.972 1.00 90.62 124 CYS A N 1
ATOM 937 C CA . CYS A 1 124 ? -12.998 9.158 0.844 1.00 90.62 124 CYS A CA 1
ATOM 938 C C . CYS A 1 124 ? -14.078 10.000 1.541 1.00 90.62 124 CYS A C 1
ATOM 940 O O . CYS A 1 124 ? -13.849 11.167 1.840 1.00 90.62 124 CYS A O 1
ATOM 942 N N . GLU A 1 125 ? -15.251 9.417 1.787 1.00 92.62 125 GLU A N 1
ATOM 943 C CA . GLU A 1 125 ? -16.381 10.064 2.466 1.00 92.62 125 GLU A CA 1
ATOM 944 C C . GLU A 1 125 ? -16.329 9.886 3.996 1.00 92.62 125 GLU A C 1
ATOM 946 O O . GLU A 1 125 ? -17.069 10.549 4.725 1.00 92.62 125 GLU A O 1
ATOM 951 N N . ALA A 1 126 ? -15.454 9.010 4.501 1.00 94.75 126 ALA A N 1
ATOM 952 C CA . ALA A 1 126 ? -15.276 8.785 5.929 1.00 94.75 126 ALA A CA 1
ATOM 953 C C . ALA A 1 126 ? -14.604 9.989 6.615 1.00 94.75 126 ALA A C 1
ATOM 955 O O . ALA A 1 126 ? -13.638 10.555 6.111 1.00 94.75 126 ALA A O 1
ATOM 956 N N . VAL A 1 127 ? -15.093 10.352 7.806 1.00 94.81 127 VAL A N 1
ATOM 957 C CA . VAL A 1 127 ? -14.583 11.502 8.583 1.00 94.81 127 VAL A CA 1
ATOM 958 C C . VAL A 1 127 ? -13.209 11.220 9.195 1.00 94.81 127 VAL A C 1
ATOM 960 O O . VAL A 1 127 ? -12.372 12.112 9.298 1.00 94.81 127 VAL A O 1
ATOM 963 N N . SER A 1 128 ? -12.988 9.980 9.625 1.00 95.81 128 SER A N 1
ATOM 964 C CA . SER A 1 128 ? -11.764 9.515 10.269 1.00 95.81 128 SER A CA 1
ATOM 965 C C . SER A 1 128 ? -11.571 8.044 9.924 1.00 95.81 128 SER A C 1
ATOM 967 O O . SER A 1 128 ? -12.547 7.296 9.890 1.00 95.81 128 SER A O 1
ATOM 969 N N . VAL A 1 129 ? -10.336 7.634 9.640 1.00 97.38 129 VAL A N 1
ATOM 970 C CA . VAL A 1 129 ? -9.978 6.251 9.301 1.00 97.38 129 VAL A CA 1
ATOM 971 C C . VAL A 1 129 ? -8.686 5.862 10.013 1.00 97.38 129 VAL A C 1
ATOM 973 O O . VAL A 1 129 ? -7.724 6.632 10.038 1.00 97.38 129 VAL A O 1
ATOM 976 N N . GLN A 1 130 ? -8.646 4.648 10.559 1.00 97.56 130 GLN A N 1
ATOM 977 C CA . GLN A 1 130 ? -7.410 4.026 11.026 1.00 97.56 130 GLN A CA 1
ATOM 978 C C . GLN A 1 130 ? -6.764 3.239 9.885 1.00 97.56 130 GLN A C 1
ATOM 980 O O . GLN A 1 130 ? -7.381 2.341 9.314 1.00 97.56 130 GLN A O 1
ATOM 985 N N . VAL A 1 131 ? -5.510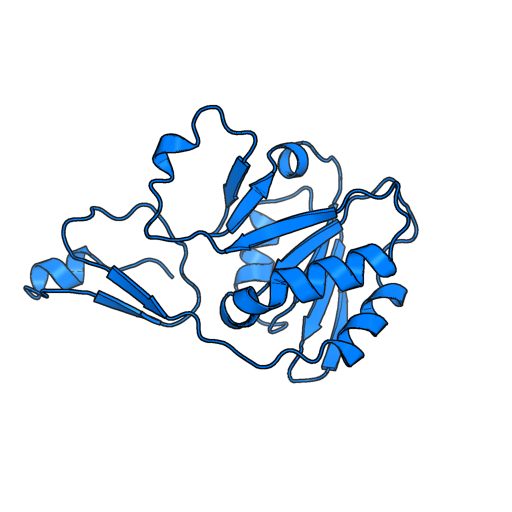 3.536 9.564 1.00 98.12 131 VAL A N 1
ATOM 986 C CA . VAL A 1 131 ? -4.746 2.788 8.561 1.00 98.12 131 VAL A CA 1
ATOM 987 C C . VAL A 1 131 ? -4.054 1.610 9.237 1.00 98.12 131 VAL A C 1
ATOM 989 O O . VAL A 1 131 ? -3.304 1.793 10.189 1.00 98.12 131 VAL A O 1
ATOM 992 N N . CYS A 1 132 ? -4.293 0.402 8.737 1.00 98.12 132 CYS A N 1
ATOM 993 C CA . CYS A 1 132 ? -3.514 -0.792 9.033 1.00 98.12 132 CYS A CA 1
ATOM 994 C C . CYS A 1 132 ? -2.613 -1.066 7.826 1.00 98.12 132 CYS A C 1
ATOM 996 O O . CYS A 1 132 ? -3.064 -1.565 6.793 1.00 98.12 132 CYS A O 1
ATOM 998 N N . PHE A 1 133 ? -1.354 -0.660 7.941 1.00 98.19 133 PHE A N 1
ATOM 999 C CA . PHE A 1 133 ? -0.352 -0.786 6.900 1.00 98.19 133 PHE A CA 1
ATOM 1000 C C . PHE A 1 133 ? 0.487 -2.056 7.090 1.00 98.19 133 PHE A C 1
ATOM 1002 O O . PHE A 1 133 ? 0.963 -2.329 8.190 1.00 98.19 133 PHE A O 1
ATOM 1009 N N . VAL A 1 134 ? 0.691 -2.821 6.019 1.00 98.12 134 VAL A N 1
ATOM 1010 C CA . VAL A 1 134 ? 1.542 -4.018 5.994 1.00 98.12 134 VAL A CA 1
ATOM 1011 C C . VAL A 1 134 ? 2.680 -3.804 5.003 1.00 98.12 134 VAL A C 1
ATOM 1013 O O . VAL A 1 134 ? 2.469 -3.796 3.787 1.00 98.12 134 VAL A O 1
ATOM 1016 N N . GLY A 1 135 ? 3.890 -3.621 5.519 1.00 96.50 135 GLY A N 1
ATOM 1017 C CA . GLY A 1 135 ? 5.031 -3.230 4.703 1.00 96.50 135 GLY A CA 1
ATOM 1018 C C . GLY A 1 135 ? 6.226 -2.752 5.515 1.00 96.50 135 GLY A C 1
ATOM 1019 O O . GLY A 1 135 ? 6.255 -2.867 6.740 1.00 96.50 135 GLY A O 1
ATOM 1020 N N . ASP A 1 136 ? 7.219 -2.203 4.823 1.00 93.94 136 ASP A N 1
ATOM 1021 C CA . ASP A 1 136 ? 8.367 -1.567 5.473 1.00 93.94 136 ASP A CA 1
ATOM 1022 C C . ASP A 1 136 ? 7.908 -0.281 6.180 1.00 93.94 136 ASP A C 1
ATOM 1024 O O . ASP A 1 136 ? 7.258 0.575 5.583 1.00 93.94 136 ASP A O 1
ATOM 1028 N N . GLN A 1 137 ? 8.286 -0.092 7.445 1.00 90.88 137 GLN A N 1
ATOM 1029 C CA . GLN A 1 137 ? 8.002 1.139 8.200 1.00 90.88 137 GLN A CA 1
ATOM 1030 C C . GLN A 1 137 ? 8.557 2.406 7.540 1.00 90.88 137 GLN A C 1
ATOM 1032 O O . GLN A 1 137 ? 8.081 3.508 7.800 1.00 90.88 137 GLN A O 1
ATOM 1037 N N . LYS A 1 138 ? 9.576 2.266 6.694 1.00 91.94 138 LYS A N 1
ATOM 1038 C CA . LYS A 1 138 ? 10.178 3.355 5.919 1.00 91.94 138 LYS A CA 1
ATOM 1039 C C . LYS A 1 138 ? 9.597 3.458 4.514 1.00 91.94 138 LYS A C 1
ATOM 1041 O O . LYS A 1 138 ? 10.139 4.209 3.699 1.00 91.94 138 LYS A O 1
ATOM 1046 N N . SER A 1 139 ? 8.534 2.712 4.212 1.00 93.12 139 SER A N 1
ATOM 1047 C CA . SER A 1 139 ? 7.896 2.751 2.906 1.00 93.12 139 SER A CA 1
ATOM 1048 C C . SER A 1 139 ? 7.484 4.188 2.577 1.00 93.12 139 SER A C 1
ATOM 1050 O O . SER A 1 139 ? 6.782 4.831 3.365 1.00 93.12 139 SER A O 1
ATOM 1052 N N . PRO A 1 140 ? 7.874 4.715 1.401 1.00 92.69 140 PRO A N 1
ATOM 1053 C CA . PRO A 1 140 ? 7.457 6.044 0.970 1.00 92.69 140 PRO A CA 1
ATOM 1054 C C . PRO A 1 140 ? 5.943 6.124 0.741 1.00 92.69 140 PRO A C 1
ATOM 1056 O O . PRO A 1 140 ? 5.395 7.224 0.669 1.00 92.69 140 PRO A O 1
ATOM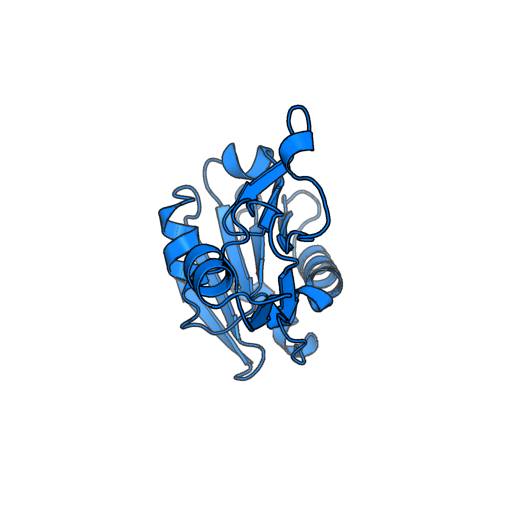 1059 N N . LEU A 1 141 ? 5.255 4.982 0.639 1.00 93.38 141 LEU A N 1
ATOM 1060 C CA . LEU A 1 141 ? 3.809 4.932 0.510 1.00 93.38 141 LEU A CA 1
ATOM 1061 C C . LEU A 1 141 ? 3.103 5.498 1.741 1.00 93.38 141 LEU A C 1
ATOM 1063 O O . LEU A 1 141 ? 2.106 6.188 1.567 1.00 93.38 141 LEU A O 1
ATOM 1067 N N . ILE A 1 142 ? 3.621 5.268 2.951 1.00 95.25 142 ILE A N 1
ATOM 1068 C CA . ILE A 1 142 ? 3.015 5.761 4.196 1.00 95.25 142 ILE A CA 1
ATOM 1069 C C . ILE A 1 142 ? 2.834 7.290 4.160 1.00 95.25 142 ILE A C 1
ATOM 1071 O O . ILE A 1 142 ? 1.689 7.748 4.193 1.00 95.25 142 ILE A O 1
ATOM 1075 N N . PRO A 1 143 ? 3.901 8.111 4.041 1.00 95.12 143 PRO A N 1
ATOM 1076 C CA . PRO A 1 143 ? 3.739 9.561 4.036 1.00 95.12 143 PRO A CA 1
ATOM 1077 C C . PRO A 1 143 ? 2.935 10.048 2.826 1.00 95.12 143 PRO A C 1
ATOM 1079 O O . PRO A 1 143 ? 2.110 10.944 2.976 1.00 95.12 143 PRO A O 1
ATOM 1082 N N . LEU A 1 144 ? 3.117 9.456 1.638 1.00 93.62 144 LEU A N 1
ATOM 1083 C CA . LEU A 1 144 ? 2.333 9.828 0.452 1.00 93.62 144 LEU A CA 1
ATOM 1084 C C . LEU A 1 144 ? 0.835 9.579 0.658 1.00 93.62 144 LEU A C 1
ATOM 1086 O O . LEU A 1 144 ? 0.014 10.423 0.295 1.00 93.62 144 LEU A O 1
ATOM 1090 N N . TRP A 1 145 ? 0.482 8.445 1.260 1.00 95.25 145 TRP A N 1
ATOM 1091 C CA . TRP A 1 145 ? -0.900 8.075 1.526 1.00 95.25 145 TRP A CA 1
ATOM 1092 C C . TRP A 1 145 ? -1.541 9.006 2.547 1.00 95.25 145 TRP A C 1
ATOM 1094 O O . TRP A 1 145 ? -2.630 9.516 2.289 1.00 95.25 145 TRP A O 1
ATOM 1104 N N . LEU A 1 146 ? -0.863 9.263 3.669 1.00 95.56 146 LEU A N 1
ATOM 1105 C CA . LEU A 1 146 ? -1.363 10.142 4.730 1.00 95.56 146 LEU A CA 1
ATOM 1106 C C . LEU A 1 146 ? -1.504 11.600 4.262 1.00 95.56 146 LEU A C 1
ATOM 1108 O O . LEU A 1 146 ? -2.456 12.273 4.644 1.00 95.56 146 LEU A O 1
ATOM 1112 N N . MET A 1 147 ? -0.609 12.083 3.392 1.00 94.81 147 MET A N 1
ATOM 1113 C CA . MET A 1 147 ? -0.716 13.429 2.811 1.00 94.81 147 MET A CA 1
ATOM 1114 C C . MET A 1 147 ? -1.892 13.571 1.836 1.00 94.81 147 MET A C 1
ATOM 1116 O O . MET A 1 147 ? -2.506 14.634 1.784 1.00 94.81 147 MET A O 1
ATOM 1120 N N . MET A 1 148 ? -2.205 12.533 1.052 1.00 92.94 148 MET A N 1
ATOM 1121 C CA . MET A 1 148 ? -3.324 12.575 0.098 1.00 92.94 148 MET A CA 1
ATOM 1122 C C . MET A 1 148 ? -4.677 12.250 0.736 1.00 92.94 148 MET A C 1
ATOM 1124 O O . MET A 1 148 ? -5.709 12.662 0.214 1.00 92.94 148 MET A O 1
ATOM 1128 N N . ASN A 1 149 ? -4.680 11.532 1.859 1.00 95.25 149 ASN A N 1
ATOM 1129 C CA . ASN A 1 149 ? -5.883 11.084 2.552 1.00 95.25 149 ASN A CA 1
ATOM 1130 C C . ASN A 1 149 ? -5.888 11.621 3.985 1.00 95.25 149 ASN A C 1
ATOM 1132 O O . ASN A 1 149 ? -5.649 10.882 4.941 1.00 95.25 149 ASN A O 1
ATOM 1136 N N . THR A 1 150 ? -6.181 12.914 4.136 1.00 95.06 150 THR A N 1
ATOM 1137 C CA . THR A 1 150 ? -6.130 13.627 5.425 1.00 95.06 150 THR A CA 1
ATOM 1138 C C . THR A 1 150 ? -7.131 13.123 6.469 1.00 95.06 150 THR A C 1
ATOM 1140 O O . THR A 1 150 ? -7.013 13.467 7.639 1.00 95.06 150 THR A O 1
ATOM 1143 N N . GLN A 1 151 ? -8.122 12.322 6.068 1.00 95.44 151 GLN A N 1
ATOM 1144 C CA . GLN A 1 151 ? -9.035 11.626 6.978 1.00 95.44 151 GLN A CA 1
ATOM 1145 C C . GLN A 1 151 ? -8.366 10.458 7.720 1.00 95.44 151 GLN A C 1
ATOM 1147 O O . GLN A 1 151 ? -8.915 9.952 8.697 1.00 95.44 151 GLN A O 1
ATOM 1152 N N . CYS A 1 152 ? -7.194 9.998 7.274 1.00 96.50 152 CYS A N 1
ATOM 1153 C CA . CYS A 1 152 ? -6.425 8.977 7.979 1.00 96.50 152 CYS A CA 1
ATOM 1154 C C . CYS A 1 152 ? -5.842 9.581 9.262 1.00 96.50 152 CYS A C 1
ATOM 1156 O O . CYS A 1 152 ? -4.889 10.352 9.209 1.00 96.50 152 CYS A O 1
ATOM 1158 N N . SER A 1 153 ? -6.427 9.246 10.410 1.00 93.31 153 SER A N 1
ATOM 1159 C CA . SER A 1 153 ? -6.133 9.902 11.692 1.00 93.31 153 SER A CA 1
ATOM 1160 C C . SER A 1 153 ? -5.289 9.058 12.643 1.00 93.31 153 SER A C 1
ATOM 1162 O O . SER A 1 153 ? -4.967 9.507 13.732 1.00 93.31 153 SER A O 1
ATOM 1164 N N . SER A 1 154 ? -5.003 7.808 12.289 1.00 95.50 154 SER A N 1
ATOM 1165 C CA . SER A 1 154 ? -4.079 6.949 13.029 1.00 95.50 154 SER A CA 1
ATOM 1166 C C . SER A 1 154 ? -3.510 5.890 12.097 1.00 95.50 154 SER A C 1
ATOM 1168 O O . SER A 1 154 ? -4.166 5.489 11.129 1.00 95.50 154 SER A O 1
ATOM 1170 N N . LEU A 1 155 ? -2.302 5.432 12.395 1.00 96.94 155 LEU A N 1
ATOM 1171 C CA . LEU A 1 155 ? -1.569 4.448 11.614 1.00 96.94 155 LEU A CA 1
ATOM 1172 C C . LEU A 1 155 ? -1.084 3.331 12.533 1.00 96.94 155 LEU A C 1
ATOM 1174 O O . LEU A 1 155 ? -0.482 3.577 13.573 1.00 96.94 155 LEU A O 1
ATOM 1178 N N . VAL A 1 156 ? -1.321 2.093 12.125 1.00 97.38 156 VAL A N 1
ATOM 1179 C CA . VAL A 1 156 ? -0.669 0.902 12.663 1.00 97.38 156 VAL A CA 1
ATOM 1180 C C . VAL A 1 156 ? 0.116 0.283 11.526 1.00 97.38 156 VAL A C 1
ATOM 1182 O O . VAL A 1 156 ? -0.466 -0.030 10.490 1.00 97.38 156 VAL A O 1
ATOM 1185 N N . THR A 1 157 ? 1.411 0.081 11.723 1.00 97.69 157 THR A N 1
ATOM 1186 C CA . THR A 1 157 ? 2.277 -0.567 10.739 1.00 97.69 157 THR A CA 1
ATOM 1187 C C . THR A 1 157 ? 2.700 -1.930 11.249 1.00 97.69 157 THR A C 1
ATOM 1189 O O . THR A 1 157 ? 3.194 -2.042 12.367 1.00 97.69 157 THR A O 1
ATOM 1192 N N . TYR A 1 158 ? 2.550 -2.952 10.414 1.00 97.94 158 TYR A N 1
ATOM 1193 C CA . TYR A 1 158 ? 3.122 -4.276 10.601 1.00 97.94 158 TYR A CA 1
ATOM 1194 C C . TYR A 1 158 ? 4.191 -4.527 9.540 1.00 97.94 158 TYR A C 1
ATOM 1196 O O . TYR A 1 158 ? 3.887 -4.528 8.349 1.00 97.94 158 TYR A O 1
ATOM 1204 N N . ASP A 1 159 ? 5.425 -4.779 9.971 1.00 96.69 159 ASP A N 1
ATOM 1205 C CA . ASP A 1 159 ? 6.509 -5.205 9.085 1.00 96.69 159 ASP A CA 1
ATOM 1206 C C . ASP A 1 159 ? 6.638 -6.740 9.118 1.00 96.69 159 ASP A C 1
ATOM 1208 O O . ASP A 1 159 ? 7.074 -7.297 10.135 1.00 96.69 159 ASP A O 1
ATOM 1212 N N . PRO A 1 160 ? 6.304 -7.451 8.021 1.00 94.81 160 PRO A N 1
ATOM 1213 C CA . PRO A 1 160 ? 6.360 -8.909 7.990 1.00 94.81 160 PRO A CA 1
ATOM 1214 C C . PRO A 1 160 ? 7.769 -9.504 8.098 1.00 94.81 160 PRO A C 1
ATOM 1216 O O . PRO A 1 160 ? 7.888 -10.682 8.437 1.00 94.81 160 PRO A O 1
ATOM 1219 N N . GLN A 1 161 ? 8.825 -8.735 7.808 1.00 92.31 161 GLN A N 1
ATOM 1220 C CA . GLN A 1 161 ? 10.213 -9.211 7.871 1.00 92.31 161 GLN A CA 1
ATOM 1221 C C . GLN A 1 161 ? 10.770 -9.115 9.289 1.00 92.31 161 GLN A C 1
ATOM 1223 O O . GLN A 1 161 ? 11.385 -10.060 9.783 1.00 92.31 161 GLN A O 1
ATOM 1228 N N . SER A 1 162 ? 10.553 -7.981 9.958 1.00 93.50 162 SER A N 1
ATOM 1229 C CA . SER A 1 162 ? 11.019 -7.776 11.336 1.00 93.50 162 SER A CA 1
ATOM 1230 C C . SER A 1 162 ? 10.024 -8.254 12.396 1.00 93.50 162 SER A C 1
ATOM 1232 O O . SER A 1 162 ? 10.381 -8.330 13.572 1.00 93.50 162 SER A O 1
ATOM 1234 N N . LEU A 1 163 ? 8.790 -8.584 11.995 1.00 93.19 163 LEU A N 1
ATOM 1235 C CA . LEU A 1 163 ? 7.654 -8.907 12.868 1.00 93.19 163 LEU A CA 1
ATOM 1236 C C . LEU A 1 163 ? 7.320 -7.788 13.862 1.00 93.19 163 LEU A C 1
ATOM 1238 O O . LEU A 1 163 ? 6.701 -8.034 14.899 1.00 93.19 163 LEU A O 1
ATOM 1242 N N . SER A 1 164 ? 7.746 -6.563 13.562 1.00 94.25 164 SER A N 1
ATOM 1243 C CA . SER A 1 164 ? 7.510 -5.412 14.418 1.00 94.25 164 SER A CA 1
ATOM 1244 C C . SER A 1 164 ? 6.1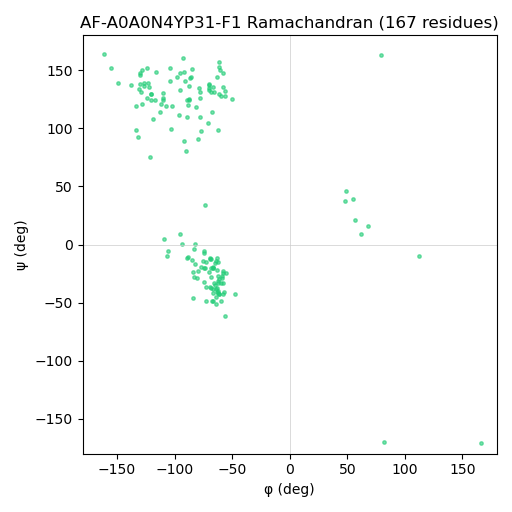62 -4.770 14.104 1.00 94.25 164 SER A C 1
ATOM 1246 O O . SER A 1 164 ? 5.724 -4.727 12.952 1.00 94.25 164 SER A O 1
ATOM 1248 N N . ILE A 1 165 ? 5.500 -4.285 15.156 1.00 96.06 165 ILE A N 1
ATOM 1249 C CA . ILE A 1 165 ? 4.272 -3.501 15.054 1.00 96.06 165 ILE A CA 1
ATOM 1250 C C . ILE A 1 165 ? 4.527 -2.148 15.703 1.00 96.06 165 ILE A C 1
ATOM 1252 O O . ILE A 1 165 ? 5.009 -2.084 16.836 1.00 96.06 165 ILE A O 1
ATOM 1256 N N . THR A 1 166 ? 4.203 -1.077 14.991 1.00 94.38 166 THR A N 1
ATOM 1257 C CA . THR A 1 166 ? 4.251 0.294 15.504 1.00 94.38 166 THR A CA 1
ATOM 1258 C C . THR A 1 166 ? 2.890 0.952 15.352 1.00 94.38 166 THR A C 1
ATOM 1260 O O . THR A 1 166 ? 2.107 0.594 14.473 1.00 94.38 166 THR A O 1
ATOM 1263 N N . GLN A 1 167 ? 2.598 1.902 16.236 1.00 91.88 167 GLN A N 1
ATOM 1264 C CA . GLN A 1 167 ? 1.374 2.688 16.201 1.00 91.88 167 GLN A CA 1
ATOM 1265 C C . GLN A 1 167 ? 1.718 4.167 16.324 1.00 91.88 167 GLN A C 1
ATOM 1267 O O . GLN A 1 167 ? 2.495 4.561 17.194 1.00 91.88 167 GLN A O 1
ATOM 1272 N N . GLU A 1 168 ? 1.105 4.966 15.462 1.00 87.94 168 GLU A N 1
ATOM 1273 C CA . GLU A 1 168 ? 1.203 6.417 15.426 1.00 87.94 168 GLU A CA 1
ATOM 1274 C C . GLU A 1 168 ? -0.220 6.997 15.456 1.00 87.94 168 GLU A C 1
ATOM 1276 O O . GLU A 1 168 ? -1.137 6.486 14.802 1.00 87.94 168 GLU A O 1
ATOM 1281 N N . THR A 1 169 ? -0.410 8.037 16.264 1.00 72.69 169 THR A N 1
ATOM 1282 C CA . THR A 1 169 ? -1.676 8.767 16.465 1.00 72.69 169 THR A CA 1
ATOM 1283 C C . THR A 1 169 ? -1.478 10.233 16.169 1.00 72.69 169 THR A C 1
ATOM 1285 O O . THR A 1 169 ? -0.404 10.744 16.561 1.00 72.69 169 THR A O 1
#

pLDDT: mean 90.35, std 9.48, range [46.81, 98.44]

Secondary structure (DSSP, 8-state):
----HHHHHHTT-S-EEEES----PPP-SSS-EEEE-------HHHHGGGGGGS-S-TTS-EEEEE-GGGGGGHHHHHHHHHHHS-TTS-EEE-EEP-TTS-GGGGTTSSEEEETTEEEEHHHHH-S-EEEEEES-TT-THHHHHHHH-TTEEEEEEEETTTTEEEEE-

Organism: Nippostrongylus brasiliensis (NCBI:txid27835)